Protein AF-A0A9E2I1B4-F1 (afdb_monomer_lite)

Structure (mmCIF, N/CA/C/O backbone):
data_AF-A0A9E2I1B4-F1
#
_entry.id   AF-A0A9E2I1B4-F1
#
loop_
_atom_site.group_PDB
_atom_site.id
_atom_site.type_symbol
_atom_sit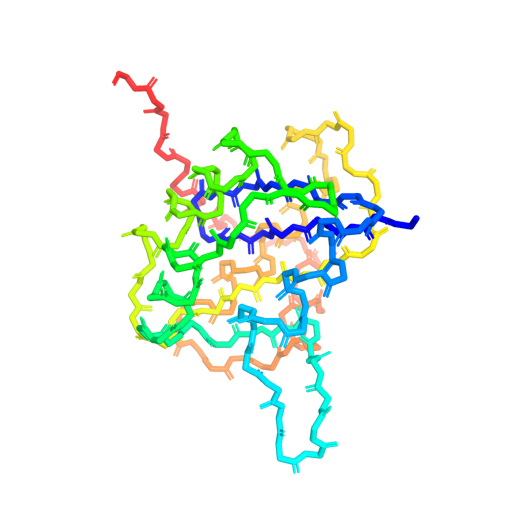e.label_atom_id
_atom_site.label_alt_id
_atom_site.label_comp_id
_atom_site.label_asym_id
_atom_site.label_entity_id
_atom_site.label_seq_id
_atom_site.pdbx_PDB_ins_code
_atom_site.Cartn_x
_atom_site.Cartn_y
_atom_site.Cartn_z
_atom_site.occupancy
_atom_site.B_iso_or_equiv
_atom_site.auth_seq_id
_atom_site.auth_comp_id
_atom_site.auth_asym_id
_atom_site.auth_atom_id
_atom_site.pdbx_PDB_model_num
ATOM 1 N N . MET A 1 1 ? -0.817 18.411 4.534 1.00 74.75 1 MET A N 1
ATOM 2 C CA . MET A 1 1 ? 0.151 17.546 3.813 1.00 74.75 1 MET A CA 1
ATOM 3 C C . MET A 1 1 ? -0.561 16.242 3.469 1.00 74.75 1 MET A C 1
ATOM 5 O O . MET A 1 1 ? -1.329 15.787 4.308 1.00 74.75 1 MET A O 1
ATOM 9 N N . ARG A 1 2 ? -0.370 15.700 2.259 1.00 86.50 2 ARG A N 1
ATOM 10 C CA . ARG A 1 2 ? -1.146 14.570 1.707 1.00 86.50 2 ARG A CA 1
ATOM 11 C C . ARG A 1 2 ? -0.327 13.277 1.665 1.00 86.50 2 ARG A C 1
ATOM 13 O O . ARG A 1 2 ? 0.904 13.340 1.720 1.00 86.50 2 ARG A O 1
ATOM 20 N N . LEU A 1 3 ? -1.010 12.141 1.584 1.00 91.00 3 LEU A N 1
ATOM 21 C CA . LEU A 1 3 ? -0.429 10.816 1.394 1.00 91.00 3 LEU A CA 1
ATOM 22 C C . LEU A 1 3 ? -1.297 10.028 0.413 1.00 91.00 3 LEU A C 1
ATOM 24 O O . LEU A 1 3 ? -2.432 9.700 0.739 1.00 91.00 3 LEU A O 1
ATOM 28 N N . SER A 1 4 ? -0.757 9.723 -0.759 1.00 91.94 4 SER A N 1
ATOM 29 C CA . SER A 1 4 ? -1.409 8.868 -1.748 1.00 91.94 4 SER A CA 1
ATOM 30 C C . SER A 1 4 ? -0.891 7.444 -1.577 1.00 91.94 4 SER A C 1
ATOM 32 O O . SER A 1 4 ? 0.324 7.233 -1.502 1.00 91.94 4 SER A O 1
ATOM 34 N N . VAL A 1 5 ? -1.800 6.478 -1.493 1.00 93.19 5 VAL A N 1
ATOM 35 C CA . VAL A 1 5 ? -1.493 5.066 -1.257 1.00 93.19 5 VAL A CA 1
ATOM 36 C C . VAL A 1 5 ? -1.898 4.258 -2.480 1.00 93.19 5 VAL A C 1
ATOM 38 O O . VAL A 1 5 ? -3.073 4.182 -2.821 1.00 93.19 5 VAL A O 1
ATOM 41 N N . PHE A 1 6 ? -0.910 3.657 -3.130 1.00 94.06 6 PHE A N 1
ATOM 42 C CA . PHE A 1 6 ? -1.054 2.826 -4.314 1.00 94.06 6 PHE A CA 1
ATOM 43 C C . PHE A 1 6 ? -0.919 1.360 -3.925 1.00 94.06 6 PHE A C 1
ATOM 45 O O . PHE A 1 6 ? 0.162 0.914 -3.529 1.00 94.06 6 PHE A O 1
ATOM 52 N N . THR A 1 7 ? -2.001 0.609 -4.078 1.00 92.12 7 THR A N 1
ATOM 53 C CA . THR A 1 7 ? -1.986 -0.850 -4.004 1.00 92.12 7 THR A CA 1
ATOM 54 C C . THR A 1 7 ? -1.981 -1.446 -5.417 1.00 92.12 7 THR A C 1
ATOM 56 O O . THR A 1 7 ? -1.949 -0.714 -6.411 1.00 92.12 7 THR A O 1
ATOM 59 N N . ASN A 1 8 ? -1.991 -2.778 -5.529 1.00 85.25 8 ASN A N 1
ATOM 60 C CA . ASN A 1 8 ? -2.128 -3.451 -6.826 1.00 85.25 8 ASN A CA 1
ATOM 61 C C . ASN A 1 8 ? -3.473 -3.155 -7.512 1.00 85.25 8 ASN A C 1
ATOM 63 O O . ASN A 1 8 ? -3.596 -3.355 -8.718 1.00 85.25 8 ASN A O 1
ATOM 67 N N . THR A 1 9 ? -4.477 -2.714 -6.751 1.00 80.38 9 THR A N 1
ATOM 68 C CA . THR A 1 9 ? -5.874 -2.678 -7.196 1.00 80.38 9 THR A CA 1
ATOM 69 C C . THR A 1 9 ? -6.568 -1.341 -6.952 1.00 80.38 9 THR A C 1
ATOM 71 O O . THR A 1 9 ? -7.451 -0.971 -7.723 1.00 80.38 9 THR A O 1
ATOM 74 N N . LYS A 1 10 ? -6.156 -0.580 -5.930 1.00 88.88 10 LYS A N 1
ATOM 75 C CA . LYS A 1 10 ? -6.772 0.695 -5.547 1.00 88.88 10 LYS A CA 1
ATOM 76 C C . LYS A 1 10 ? -5.742 1.806 -5.350 1.00 88.88 10 LYS A C 1
ATOM 78 O O . LYS A 1 10 ? -4.566 1.573 -5.063 1.00 88.88 10 LYS A O 1
ATOM 83 N N . LEU A 1 11 ? -6.224 3.0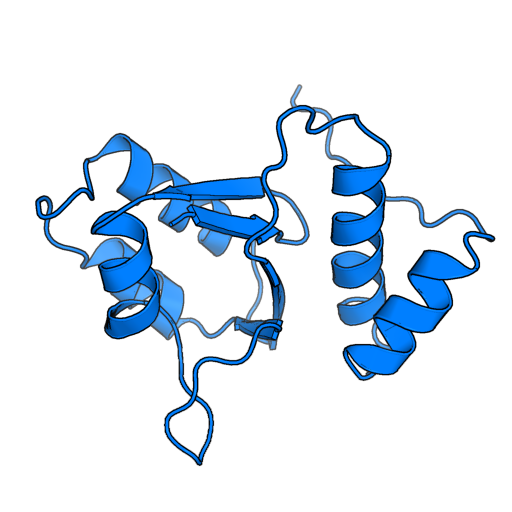36 -5.499 1.00 89.75 11 LEU A N 1
ATOM 84 C CA . LEU A 1 11 ? -5.551 4.259 -5.078 1.00 89.75 11 LEU A CA 1
ATOM 85 C C . LEU A 1 11 ? -6.501 5.023 -4.161 1.00 89.75 11 LEU A C 1
ATOM 87 O O . LEU A 1 11 ? -7.645 5.259 -4.537 1.00 89.75 11 LEU A O 1
ATOM 91 N N . PHE A 1 12 ? -6.006 5.462 -3.010 1.00 90.00 12 PHE A N 1
ATOM 92 C CA . PHE A 1 12 ? -6.708 6.417 -2.156 1.00 90.00 12 PHE A CA 1
ATOM 93 C C . PHE A 1 12 ? -5.743 7.493 -1.662 1.00 90.00 12 PHE A C 1
ATOM 95 O O . PHE A 1 12 ? -4.525 7.291 -1.625 1.00 90.00 12 PHE A O 1
ATOM 102 N N . THR A 1 13 ? -6.281 8.660 -1.310 1.00 90.00 13 THR A N 1
ATOM 103 C CA . THR A 1 13 ? -5.488 9.797 -0.832 1.00 90.00 13 THR A CA 1
ATOM 104 C C . THR A 1 13 ? -5.988 10.238 0.530 1.00 90.00 13 THR A C 1
ATOM 106 O O . THR A 1 13 ? -7.167 10.511 0.711 1.00 90.00 13 THR A O 1
ATOM 109 N N . LEU A 1 14 ? -5.068 10.355 1.481 1.00 91.69 14 LEU A N 1
ATOM 110 C CA . LEU A 1 14 ? -5.339 10.844 2.824 1.00 91.69 14 LEU A CA 1
ATOM 111 C C . LEU A 1 14 ? -4.750 12.237 3.017 1.00 91.69 14 LEU A C 1
ATOM 113 O O . LEU A 1 14 ? -3.635 12.536 2.576 1.00 91.69 14 LEU A O 1
ATOM 117 N N . GLU A 1 15 ? -5.470 13.083 3.746 1.00 90.75 15 GLU A N 1
ATOM 118 C CA . GLU A 1 15 ? -5.034 14.436 4.077 1.00 90.75 15 GLU A CA 1
ATOM 119 C C . GLU A 1 15 ? -5.088 14.700 5.583 1.00 90.75 15 GLU A C 1
ATOM 121 O O . GLU A 1 15 ? -5.834 14.063 6.326 1.00 90.75 15 GLU A O 1
ATOM 126 N N . GLY A 1 16 ? -4.291 15.672 6.036 1.00 89.94 16 GLY A N 1
ATOM 127 C CA . GLY A 1 16 ? -4.367 16.197 7.401 1.00 89.94 16 GLY A CA 1
ATOM 128 C C . GLY A 1 16 ? -4.245 15.107 8.469 1.00 89.94 16 GLY A C 1
ATOM 129 O O . GLY A 1 16 ? -3.346 14.271 8.404 1.00 89.94 16 GLY A O 1
ATOM 130 N N . GLY A 1 17 ? -5.165 15.119 9.435 1.00 91.06 17 GLY A N 1
ATOM 131 C CA . GLY A 1 17 ? -5.167 14.158 10.539 1.00 91.06 17 GLY A CA 1
ATOM 132 C C . GLY A 1 17 ? -5.417 12.708 10.108 1.00 91.06 17 GLY A C 1
ATOM 133 O O . GLY A 1 17 ? -4.859 11.803 10.725 1.00 91.06 17 GLY A O 1
ATOM 134 N N . ALA A 1 18 ? -6.146 12.472 9.008 1.00 91.88 18 ALA A N 1
ATOM 135 C CA . ALA A 1 18 ? -6.407 11.122 8.498 1.00 91.88 18 ALA A CA 1
ATOM 136 C C . ALA A 1 18 ? -5.109 10.423 8.088 1.00 91.88 18 ALA A C 1
ATOM 138 O O . ALA A 1 18 ? -4.867 9.267 8.435 1.00 91.88 18 ALA A O 1
ATOM 139 N N . LYS A 1 19 ? -4.236 11.167 7.399 1.00 92.88 19 LYS A N 1
ATOM 140 C CA . LYS A 1 19 ? -2.893 10.708 7.045 1.00 92.88 19 LYS A CA 1
ATOM 141 C C . LYS A 1 19 ? -2.105 10.325 8.296 1.00 92.88 19 LYS A C 1
ATOM 143 O O . LYS A 1 19 ? -1.471 9.275 8.315 1.00 92.88 19 LYS A O 1
ATOM 148 N N . ASP A 1 20 ? -2.090 11.190 9.306 1.00 91.81 20 ASP A N 1
ATOM 149 C CA . ASP A 1 20 ? -1.257 10.975 10.490 1.00 91.81 20 ASP A CA 1
ATOM 150 C C . ASP A 1 20 ? -1.775 9.791 11.321 1.00 91.81 20 ASP A C 1
ATOM 152 O O . ASP A 1 20 ? -0.982 8.980 11.795 1.00 91.81 20 ASP A O 1
ATOM 156 N N . ILE A 1 21 ? -3.096 9.618 11.412 1.00 92.75 21 ILE A N 1
ATOM 157 C CA . ILE A 1 21 ? -3.713 8.428 12.010 1.00 92.75 21 ILE A CA 1
ATOM 158 C C . ILE A 1 21 ? -3.342 7.167 11.244 1.00 92.75 21 ILE A C 1
ATOM 160 O O . ILE A 1 21 ? -2.911 6.195 11.857 1.00 92.75 21 ILE A O 1
ATOM 164 N N . PHE A 1 22 ? -3.477 7.172 9.920 1.00 93.94 22 PHE A N 1
ATOM 165 C CA . PHE A 1 22 ? -3.142 6.010 9.108 1.00 93.94 22 PHE A CA 1
ATOM 166 C C . PHE A 1 22 ? -1.674 5.613 9.291 1.00 93.94 22 PHE A C 1
ATOM 168 O O . PHE A 1 22 ? -1.375 4.455 9.582 1.00 93.94 22 PHE A O 1
ATOM 175 N N . MET A 1 23 ? -0.759 6.585 9.230 1.00 92.88 23 MET A N 1
ATOM 176 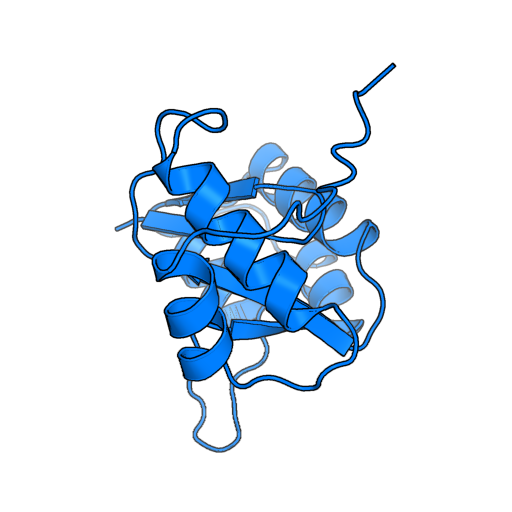C CA . MET A 1 23 ? 0.668 6.325 9.407 1.00 92.88 23 MET A CA 1
ATOM 177 C C . MET A 1 23 ? 1.020 5.779 10.794 1.00 92.88 23 MET A C 1
ATOM 179 O O . MET A 1 23 ? 1.878 4.908 10.891 1.00 92.88 23 MET A O 1
ATOM 183 N N . ASN A 1 24 ? 0.366 6.270 11.848 1.00 91.69 24 ASN A N 1
ATOM 184 C CA . ASN A 1 24 ? 0.720 5.919 13.224 1.00 91.69 24 ASN A CA 1
ATOM 185 C C . ASN A 1 24 ? -0.019 4.687 13.756 1.00 91.69 24 ASN A C 1
ATOM 187 O O . ASN A 1 24 ? 0.503 3.996 14.627 1.00 91.69 24 ASN A O 1
ATOM 191 N N . LEU A 1 25 ? -1.249 4.445 13.296 1.00 93.56 25 LEU A N 1
ATOM 192 C CA . LEU A 1 25 ? -2.144 3.446 13.884 1.00 93.56 25 LEU A CA 1
ATOM 193 C C . LEU A 1 25 ? -2.441 2.272 12.956 1.00 93.56 25 LEU A C 1
ATOM 195 O O . LEU A 1 25 ? -2.875 1.236 13.449 1.00 93.56 25 LEU A O 1
ATOM 199 N N . VAL A 1 26 ? -2.235 2.403 11.643 1.00 95.38 26 VAL A N 1
ATOM 200 C CA . VAL A 1 26 ? -2.561 1.338 10.681 1.00 95.38 26 VAL A CA 1
ATOM 201 C C . VAL A 1 26 ? -1.314 0.642 10.157 1.00 95.38 26 VAL A C 1
ATOM 203 O O . VAL A 1 26 ? -1.292 -0.590 10.093 1.00 95.38 26 VAL A O 1
ATOM 206 N N . LEU A 1 27 ? -0.291 1.410 9.795 1.00 95.12 27 LEU A N 1
ATOM 207 C CA . LEU A 1 27 ? 0.934 0.898 9.187 1.00 95.12 27 LEU A CA 1
ATOM 208 C C . LEU A 1 27 ? 1.845 0.185 10.189 1.00 95.12 27 LEU A C 1
ATOM 210 O O . LEU A 1 27 ? 1.725 0.354 11.402 1.00 95.12 27 LEU A O 1
ATOM 214 N N . THR A 1 28 ? 2.765 -0.620 9.661 1.00 93.88 28 THR A N 1
ATOM 215 C CA . THR A 1 28 ? 3.762 -1.345 10.451 1.00 93.88 28 THR A CA 1
ATOM 216 C C . THR A 1 28 ? 5.116 -0.677 10.222 1.00 93.88 28 THR A C 1
ATOM 218 O O . THR A 1 28 ? 5.625 -0.711 9.098 1.00 93.88 28 THR A O 1
ATOM 221 N N . PRO A 1 29 ? 5.702 -0.034 11.245 1.00 91.00 29 PRO A N 1
ATOM 222 C CA . PRO A 1 29 ? 7.026 0.550 11.112 1.00 91.00 29 PRO A CA 1
ATOM 223 C C . PRO A 1 29 ? 8.097 -0.542 10.982 1.00 91.00 29 PRO A C 1
ATOM 225 O O . PRO A 1 29 ? 7.881 -1.695 11.359 1.00 91.00 29 PRO A O 1
ATOM 228 N N . ASP A 1 30 ? 9.254 -0.166 10.447 1.00 89.38 30 ASP A N 1
ATOM 229 C CA . ASP A 1 30 ? 10.428 -1.033 10.390 1.00 89.38 30 ASP A CA 1
ATOM 230 C C . ASP A 1 30 ? 11.098 -1.199 11.771 1.00 89.38 30 ASP A C 1
ATOM 232 O O . ASP A 1 30 ? 10.645 -0.672 12.790 1.00 89.38 30 ASP A O 1
ATOM 236 N N . GLU A 1 31 ? 12.219 -1.921 11.805 1.00 89.31 31 GLU A N 1
ATOM 237 C CA . GLU A 1 31 ? 13.004 -2.162 13.025 1.00 89.31 31 GLU A CA 1
ATOM 238 C C . GLU A 1 31 ? 13.532 -0.872 13.682 1.00 89.31 31 GLU A C 1
ATOM 240 O O . GLU A 1 31 ? 13.808 -0.855 14.881 1.00 89.31 31 GLU A O 1
ATOM 245 N N . ASN A 1 32 ? 13.626 0.227 12.925 1.00 91.31 32 ASN A N 1
ATOM 246 C CA . ASN A 1 32 ? 14.047 1.543 13.406 1.00 91.31 32 ASN A CA 1
ATOM 247 C C . ASN A 1 32 ? 12.859 2.436 13.795 1.00 91.31 32 ASN A C 1
ATOM 249 O O . ASN A 1 32 ? 13.029 3.643 13.995 1.00 91.31 32 ASN A O 1
ATOM 253 N N . ASN A 1 33 ? 11.659 1.860 13.897 1.00 86.94 33 ASN A N 1
ATOM 254 C CA . ASN A 1 33 ? 10.409 2.560 14.157 1.00 86.94 33 ASN A CA 1
ATOM 255 C C . ASN A 1 33 ? 10.058 3.606 13.074 1.00 86.94 33 ASN A C 1
ATOM 257 O O . ASN A 1 33 ? 9.436 4.632 13.363 1.00 86.94 33 ASN A O 1
ATOM 261 N N . GLN A 1 34 ? 10.472 3.372 11.824 1.00 88.62 34 GLN A N 1
ATOM 262 C CA . GLN A 1 34 ? 10.202 4.248 10.687 1.00 88.62 34 GLN A CA 1
ATOM 263 C C . GLN A 1 34 ? 9.160 3.644 9.749 1.00 88.62 34 GLN A C 1
ATOM 265 O O . GLN A 1 34 ? 9.237 2.490 9.330 1.00 88.62 34 GLN A O 1
ATOM 270 N N . VAL A 1 35 ? 8.182 4.462 9.359 1.00 89.62 35 VAL A N 1
ATOM 271 C CA . VAL A 1 35 ? 7.247 4.110 8.289 1.00 89.62 35 VAL A CA 1
ATOM 272 C C . VAL A 1 35 ? 7.932 4.344 6.948 1.00 89.62 35 VAL A C 1
ATOM 274 O O . VAL A 1 35 ? 8.115 5.484 6.509 1.00 89.62 35 VAL A O 1
ATOM 277 N N . MET A 1 36 ? 8.297 3.249 6.291 1.00 91.25 36 MET A N 1
ATOM 278 C CA . MET A 1 36 ? 8.953 3.279 4.988 1.00 91.25 36 MET A CA 1
ATOM 279 C C . MET A 1 36 ? 7.952 3.567 3.860 1.00 91.25 36 MET A C 1
ATOM 281 O O . MET A 1 36 ? 6.806 3.126 3.942 1.00 91.25 36 MET A O 1
ATOM 285 N N . PRO A 1 37 ? 8.362 4.249 2.769 1.00 91.81 37 PRO A N 1
ATOM 286 C CA . PRO A 1 37 ? 7.474 4.546 1.640 1.00 91.81 37 PRO A CA 1
ATOM 287 C C . PRO A 1 37 ? 6.851 3.306 0.995 1.00 91.81 37 PRO A C 1
ATOM 289 O O . PRO A 1 37 ? 5.736 3.375 0.493 1.00 91.81 37 PRO A O 1
ATOM 292 N N . VAL A 1 38 ? 7.562 2.178 1.002 1.00 94.88 38 VAL A N 1
ATOM 293 C CA . VAL A 1 38 ? 7.019 0.874 0.611 1.00 94.88 38 VAL A CA 1
ATOM 294 C C . VAL A 1 38 ? 6.728 0.083 1.876 1.00 94.88 38 VAL A C 1
ATOM 296 O O . VAL A 1 38 ? 7.569 0.018 2.773 1.00 94.88 38 VAL A O 1
ATOM 299 N N . GLN A 1 39 ? 5.544 -0.509 1.936 1.00 95.00 39 GLN A N 1
ATOM 300 C CA . GLN A 1 39 ? 5.071 -1.316 3.054 1.00 95.00 39 GLN A CA 1
ATOM 301 C C . GLN A 1 39 ? 4.767 -2.729 2.561 1.00 95.00 39 GLN A C 1
ATOM 303 O O . GLN A 1 39 ? 4.324 -2.902 1.425 1.00 95.00 39 GLN A O 1
ATOM 308 N N . HIS A 1 40 ? 5.000 -3.721 3.417 1.00 94.44 40 HIS A N 1
ATOM 309 C CA . HIS A 1 40 ? 4.495 -5.076 3.212 1.00 94.44 40 HIS A CA 1
ATOM 310 C C . HIS A 1 40 ? 3.177 -5.184 3.956 1.00 94.44 40 HIS A C 1
ATOM 312 O O . HIS A 1 40 ? 3.116 -4.864 5.142 1.00 94.44 40 HIS A O 1
ATOM 318 N N . PHE A 1 41 ? 2.133 -5.603 3.259 1.00 95.50 41 PHE A N 1
ATOM 319 C CA . PHE A 1 41 ? 0.843 -5.824 3.867 1.00 95.50 41 PHE A CA 1
ATOM 320 C C . PHE A 1 41 ? 0.924 -6.999 4.841 1.00 95.50 41 PHE A C 1
ATOM 322 O O . PHE A 1 41 ? 1.373 -8.092 4.490 1.00 95.50 41 PHE A O 1
ATOM 329 N N . ASP A 1 42 ? 0.458 -6.761 6.062 1.00 94.19 42 ASP A N 1
ATOM 330 C CA . ASP A 1 42 ? 0.226 -7.793 7.061 1.00 94.19 42 ASP A CA 1
ATOM 331 C C . ASP A 1 42 ? -1.249 -7.777 7.476 1.00 94.19 42 ASP A C 1
ATOM 333 O O . ASP A 1 42 ? -1.908 -6.733 7.478 1.00 94.19 42 ASP A O 1
ATOM 337 N N . ALA A 1 43 ? -1.785 -8.933 7.869 1.00 93.56 43 ALA A N 1
ATOM 338 C CA . ALA A 1 43 ? -3.200 -9.045 8.219 1.00 93.56 43 ALA A CA 1
ATOM 339 C C . ALA A 1 43 ? -3.604 -8.167 9.424 1.00 93.56 43 ALA A C 1
ATOM 341 O O . ALA A 1 43 ? -4.784 -7.833 9.584 1.00 93.56 43 ALA A O 1
ATOM 342 N N . LYS A 1 44 ? -2.652 -7.755 10.277 1.00 95.38 44 LYS A N 1
ATOM 343 C CA . LYS A 1 44 ? -2.930 -6.847 11.399 1.00 95.38 44 LYS A CA 1
ATOM 344 C C . LYS A 1 44 ? -3.185 -5.426 10.906 1.00 95.38 44 LYS A C 1
ATOM 346 O O . LYS A 1 44 ? -3.964 -4.735 11.555 1.00 95.38 44 LYS A O 1
ATOM 351 N N . MET A 1 45 ? -2.628 -4.998 9.769 1.00 96.44 45 MET A N 1
ATOM 352 C CA . MET A 1 45 ? -2.964 -3.709 9.147 1.00 96.4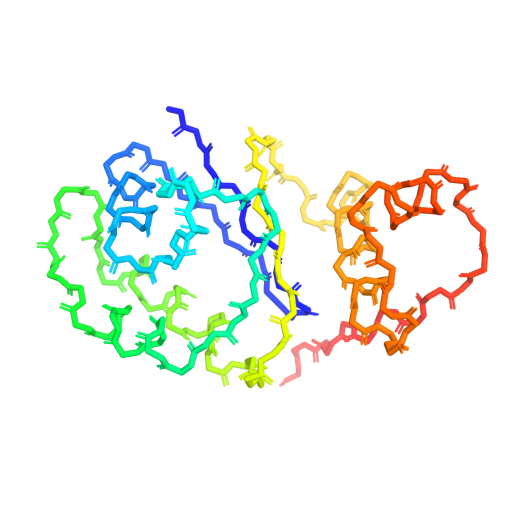4 45 MET A CA 1
ATOM 353 C C . MET A 1 45 ? -4.465 -3.599 8.870 1.00 96.44 45 MET A C 1
ATOM 355 O O . MET A 1 45 ? -5.082 -2.603 9.245 1.00 96.44 45 MET A O 1
ATOM 359 N N . LEU A 1 46 ? -5.078 -4.643 8.302 1.00 96.25 46 LEU A N 1
ATOM 360 C CA . LEU A 1 46 ? -6.521 -4.670 8.053 1.00 96.25 46 LEU A CA 1
ATOM 361 C C . LEU A 1 46 ? -7.330 -4.634 9.355 1.00 96.25 46 LEU A C 1
ATOM 363 O O . LEU A 1 46 ? -8.307 -3.896 9.458 1.00 96.25 46 LEU A O 1
ATOM 367 N N . GLN A 1 47 ? -6.911 -5.386 10.376 1.00 96.38 47 GLN A N 1
ATOM 368 C CA . GLN A 1 47 ? -7.570 -5.344 11.686 1.00 96.38 47 GLN A CA 1
ATOM 369 C C . GLN A 1 47 ? -7.469 -3.955 12.330 1.00 96.38 47 GLN A C 1
ATOM 371 O O . GLN A 1 47 ? -8.446 -3.451 12.880 1.00 96.38 47 GLN A O 1
ATOM 376 N N . ARG A 1 48 ? -6.309 -3.297 12.221 1.00 96.69 48 ARG A N 1
ATOM 377 C CA . ARG A 1 48 ? -6.114 -1.923 12.701 1.00 96.69 48 ARG A CA 1
ATOM 378 C C . ARG A 1 48 ? -6.991 -0.933 11.937 1.00 96.69 48 ARG A C 1
ATOM 380 O O . ARG A 1 48 ? -7.642 -0.118 12.581 1.00 96.69 48 ARG A O 1
ATOM 387 N N . ALA A 1 49 ? -7.099 -1.059 10.613 1.00 95.56 49 ALA A N 1
ATOM 388 C CA . ALA A 1 49 ? -8.008 -0.251 9.797 1.00 95.56 49 ALA A CA 1
ATOM 389 C C . ALA A 1 49 ? -9.480 -0.425 10.221 1.00 95.56 49 ALA A C 1
ATOM 391 O O . ALA A 1 49 ? -10.185 0.560 10.444 1.00 95.56 49 ALA A O 1
ATOM 392 N N . LYS A 1 50 ? -9.933 -1.670 10.434 1.00 95.56 50 LYS A N 1
ATOM 393 C CA . LYS A 1 50 ? -11.293 -1.980 10.921 1.00 95.56 50 LYS A CA 1
ATOM 394 C C . LYS A 1 50 ? -11.572 -1.395 12.308 1.00 95.56 50 LYS A C 1
ATOM 396 O O . LYS A 1 50 ? -12.682 -0.922 12.563 1.00 95.56 50 LYS A O 1
ATOM 401 N N . ASN A 1 51 ? -10.558 -1.341 13.167 1.00 95.50 51 ASN A N 1
ATOM 402 C CA . ASN A 1 51 ? -10.655 -0.810 14.527 1.00 95.50 51 ASN A CA 1
ATOM 403 C C . ASN A 1 51 ? -10.406 0.703 14.641 1.00 95.50 51 ASN A C 1
ATOM 405 O O . ASN A 1 51 ? -10.473 1.232 15.751 1.00 95.50 51 ASN A O 1
ATOM 409 N N . LEU A 1 52 ? -10.150 1.416 13.536 1.00 93.88 52 LEU A N 1
ATOM 410 C CA . LEU A 1 52 ? -10.001 2.871 13.571 1.00 93.88 52 LEU A CA 1
ATOM 411 C C . LEU A 1 52 ? -11.257 3.535 14.144 1.00 93.88 52 LEU A C 1
ATOM 413 O O . LEU A 1 52 ? -12.378 3.278 13.691 1.00 93.88 52 LEU A O 1
ATOM 417 N N . THR A 1 53 ? -11.065 4.412 15.123 1.00 90.56 53 THR A N 1
ATOM 418 C CA . THR A 1 53 ? -12.120 5.292 15.617 1.00 90.56 53 THR A CA 1
ATOM 419 C C . THR A 1 53 ? -12.340 6.435 14.634 1.00 90.56 53 THR A C 1
ATOM 421 O O . THR A 1 53 ? -11.395 6.951 14.037 1.00 90.56 53 THR A O 1
ATOM 424 N N . LEU A 1 54 ? -13.600 6.831 14.464 1.00 92.56 54 LEU A N 1
ATOM 425 C CA . LEU A 1 54 ? -13.943 8.002 13.664 1.00 92.56 54 LEU A CA 1
ATOM 426 C C . LEU A 1 54 ? -13.518 9.276 14.405 1.00 92.56 54 LEU A C 1
ATOM 428 O O . LEU A 1 54 ? -13.587 9.346 15.635 1.00 92.56 54 LEU A O 1
ATOM 432 N N . GLY A 1 55 ? -13.098 10.287 13.654 1.00 90.50 55 GLY A N 1
ATOM 433 C CA . GLY A 1 55 ? -12.584 11.550 14.177 1.00 90.50 55 GLY A CA 1
ATOM 434 C C . GLY A 1 55 ? -11.179 11.867 13.672 1.00 90.50 55 GLY A C 1
ATOM 435 O O . GLY A 1 55 ? -10.553 11.075 12.971 1.00 90.50 55 GLY A O 1
ATOM 436 N N . ASN A 1 56 ? -10.680 13.064 14.003 1.00 86.75 56 ASN A N 1
ATOM 437 C CA . ASN A 1 56 ? -9.348 13.538 13.593 1.00 86.75 56 ASN A CA 1
ATOM 438 C C . ASN A 1 56 ? -9.090 13.414 12.074 1.00 86.75 56 ASN A C 1
ATOM 440 O O . ASN A 1 56 ? -7.983 13.111 11.637 1.00 86.75 56 ASN A O 1
ATOM 444 N N . GLY A 1 57 ? -10.123 13.658 11.265 1.00 86.12 57 GLY A N 1
ATOM 445 C CA . GLY A 1 57 ? -10.057 13.581 9.805 1.00 86.12 57 GLY A CA 1
ATOM 446 C C . GLY A 1 57 ? -10.375 12.208 9.213 1.00 86.12 57 GLY A C 1
ATOM 447 O O . GLY A 1 57 ? -10.486 12.126 7.999 1.00 86.12 57 GLY A O 1
ATOM 448 N N . VAL A 1 58 ? -10.558 11.157 10.020 1.00 91.75 58 VAL A N 1
ATOM 449 C CA . VAL A 1 58 ? -11.079 9.863 9.550 1.00 91.75 58 VAL A CA 1
ATOM 450 C C . VAL A 1 58 ? -12.596 9.847 9.723 1.00 91.75 58 VAL A C 1
ATOM 452 O O . VAL A 1 58 ? -13.096 9.784 10.847 1.00 91.75 58 VAL A O 1
ATOM 455 N N . ASP A 1 59 ? -13.328 9.915 8.617 1.00 94.19 59 ASP A N 1
ATOM 456 C CA . ASP A 1 59 ? -14.765 9.647 8.572 1.00 94.19 59 ASP A CA 1
ATOM 457 C C . ASP A 1 59 ? -15.043 8.210 8.090 1.00 94.19 59 ASP A C 1
ATOM 459 O O . ASP A 1 59 ? -14.123 7.423 7.849 1.00 94.19 59 ASP A O 1
ATOM 463 N N . GLU A 1 60 ? -16.322 7.839 8.001 1.00 95.00 60 GLU A N 1
ATOM 464 C CA . GLU A 1 60 ? -16.723 6.499 7.556 1.00 95.00 60 GLU A CA 1
ATOM 465 C C . GLU A 1 60 ? -16.284 6.206 6.121 1.00 95.00 60 GLU A C 1
ATOM 467 O O . GLU A 1 60 ? -15.886 5.082 5.828 1.00 95.00 60 GLU A O 1
ATOM 472 N N . MET A 1 61 ? -16.306 7.210 5.243 1.00 94.25 61 MET A N 1
ATOM 473 C CA . MET A 1 61 ? -15.917 7.056 3.845 1.00 94.25 61 MET A CA 1
ATOM 474 C C . MET A 1 61 ? -14.428 6.722 3.737 1.00 94.25 61 MET A C 1
ATOM 476 O O . MET A 1 61 ? -14.075 5.694 3.168 1.00 94.25 61 MET A O 1
ATOM 480 N N . ILE A 1 62 ? -13.564 7.519 4.370 1.00 93.81 62 ILE A N 1
ATOM 481 C CA . ILE A 1 62 ? -12.112 7.293 4.399 1.00 93.81 62 ILE A CA 1
ATOM 482 C C . ILE A 1 62 ? -11.786 5.944 5.040 1.00 93.81 62 ILE A C 1
ATOM 484 O O . ILE A 1 62 ? -10.933 5.201 4.552 1.00 93.81 62 ILE A O 1
ATOM 488 N N . LYS A 1 63 ? -12.461 5.610 6.145 1.00 95.19 63 LYS A N 1
ATOM 489 C CA . LYS A 1 63 ? -12.260 4.325 6.815 1.00 95.19 63 LYS A CA 1
ATOM 490 C C . LYS A 1 63 ? -12.610 3.157 5.889 1.00 95.19 63 LYS A C 1
ATOM 492 O O . LYS A 1 63 ? -11.834 2.204 5.814 1.00 95.19 63 LYS A O 1
ATOM 497 N N . ASN A 1 64 ? -13.736 3.235 5.185 1.00 95.62 64 ASN A N 1
ATOM 498 C CA . ASN A 1 64 ? -14.164 2.197 4.253 1.00 95.62 64 ASN A CA 1
ATOM 499 C C . ASN A 1 64 ? -13.214 2.088 3.055 1.00 95.62 64 ASN A C 1
ATOM 501 O O . ASN A 1 64 ? -12.831 0.976 2.7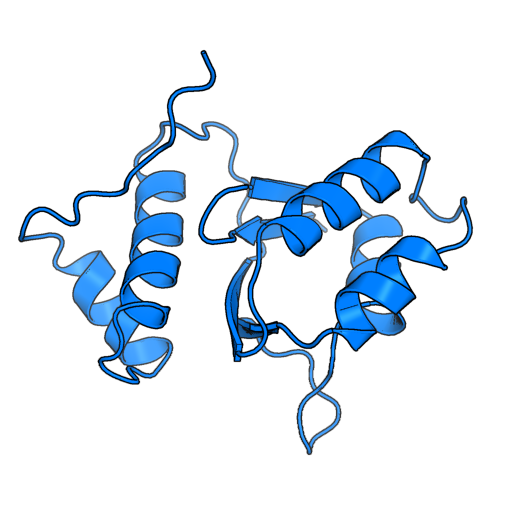13 1.00 95.62 64 ASN A O 1
ATOM 505 N N . GLU A 1 65 ? -12.739 3.204 2.493 1.00 93.56 65 GLU A N 1
ATOM 506 C CA . GLU A 1 65 ? -11.747 3.188 1.407 1.00 93.56 65 GLU A CA 1
ATOM 507 C C . GLU A 1 65 ? -10.456 2.458 1.805 1.00 93.56 65 GLU A C 1
ATOM 509 O O . GLU A 1 65 ? -9.952 1.632 1.042 1.00 93.56 65 GLU A O 1
ATOM 514 N N . ILE A 1 66 ? -9.936 2.718 3.012 1.00 94.31 66 ILE A N 1
ATOM 515 C CA . ILE A 1 66 ? -8.746 2.025 3.529 1.00 94.31 66 ILE A CA 1
ATOM 516 C C . ILE A 1 66 ? -9.020 0.522 3.668 1.00 94.31 66 ILE A C 1
ATOM 518 O O . ILE A 1 66 ? -8.183 -0.294 3.279 1.00 94.31 66 ILE A O 1
ATOM 522 N N . ILE A 1 67 ? -10.172 0.153 4.239 1.00 95.62 67 ILE A N 1
ATOM 523 C CA . ILE A 1 67 ? -10.551 -1.250 4.445 1.00 95.62 67 ILE A CA 1
ATOM 524 C C . ILE A 1 67 ? -10.663 -1.963 3.100 1.00 95.62 67 ILE A C 1
ATOM 526 O O . ILE A 1 67 ? -10.007 -2.982 2.915 1.00 95.62 67 ILE A O 1
ATOM 530 N N . GLU A 1 68 ? -11.416 -1.413 2.151 1.00 94.50 68 GLU A N 1
ATOM 531 C CA . GLU A 1 68 ? -11.587 -2.002 0.823 1.00 94.50 68 GLU A CA 1
ATOM 532 C C . GLU A 1 68 ? -10.253 -2.161 0.086 1.00 94.50 68 GLU A C 1
ATOM 534 O O . GLU A 1 68 ? -10.007 -3.191 -0.536 1.00 94.50 68 GLU A O 1
ATOM 539 N N . ALA A 1 69 ? -9.363 -1.165 0.170 1.00 93.25 69 ALA A N 1
ATOM 540 C CA . ALA A 1 69 ? -8.045 -1.243 -0.454 1.00 93.25 69 ALA A CA 1
ATOM 541 C C . ALA A 1 69 ? -7.168 -2.351 0.148 1.00 93.25 69 ALA A C 1
ATOM 543 O O . ALA A 1 69 ? -6.316 -2.897 -0.550 1.00 93.25 69 ALA A O 1
ATOM 544 N N . PHE A 1 70 ? -7.354 -2.669 1.431 1.00 95.00 70 PHE A N 1
ATOM 545 C CA . PHE A 1 70 ? -6.607 -3.708 2.139 1.00 95.00 70 PHE A CA 1
ATOM 546 C C . PHE A 1 70 ? -7.252 -5.094 2.050 1.00 95.00 70 PHE A C 1
ATOM 548 O O . PHE A 1 70 ? -6.536 -6.087 2.116 1.00 95.00 70 PHE A O 1
ATOM 555 N N . GLU A 1 71 ? -8.571 -5.195 1.886 1.00 94.62 71 GLU A N 1
ATOM 556 C CA . GLU A 1 71 ? -9.268 -6.479 1.716 1.00 94.62 71 GLU A CA 1
ATOM 557 C C . GLU A 1 71 ? -8.909 -7.189 0.406 1.00 94.62 71 GLU A C 1
ATOM 559 O O . GLU A 1 71 ? -9.016 -8.409 0.315 1.00 94.62 71 GLU A O 1
ATOM 564 N N . GLU A 1 72 ? -8.440 -6.440 -0.589 1.00 90.56 72 GLU A N 1
ATOM 565 C CA . GLU A 1 72 ? -7.989 -6.979 -1.873 1.00 90.56 72 GLU A CA 1
ATOM 566 C C . GLU A 1 72 ? -6.516 -7.436 -1.866 1.00 90.56 72 GLU A C 1
ATOM 568 O O . GLU A 1 72 ? -6.035 -7.942 -2.882 1.00 90.56 72 GLU A O 1
ATOM 573 N N . LEU A 1 73 ? -5.799 -7.270 -0.746 1.00 92.50 73 LEU A N 1
ATOM 574 C CA . LEU A 1 73 ? -4.385 -7.630 -0.610 1.00 92.50 73 LEU A CA 1
ATOM 575 C C . LEU A 1 73 ? -4.186 -8.967 0.097 1.00 92.50 73 LEU A C 1
ATOM 577 O O . LEU A 1 73 ? -4.860 -9.297 1.074 1.00 92.50 73 LEU A O 1
ATOM 581 N N . ASN A 1 74 ? -3.189 -9.712 -0.371 1.00 92.94 74 ASN A N 1
ATOM 582 C CA . ASN A 1 74 ? -2.692 -10.905 0.300 1.00 92.94 74 ASN A CA 1
ATOM 583 C C . ASN A 1 74 ? -1.531 -10.549 1.229 1.00 92.94 74 ASN A C 1
ATOM 585 O O . ASN A 1 74 ? -0.784 -9.602 0.987 1.00 92.94 74 ASN A O 1
ATOM 589 N N . GLU A 1 75 ? -1.350 -11.328 2.296 1.00 92.81 75 GLU A N 1
ATOM 590 C CA . GLU A 1 75 ? -0.214 -11.152 3.202 1.00 92.81 75 GLU A CA 1
ATOM 591 C C . GLU A 1 75 ? 1.116 -11.238 2.434 1.00 92.81 75 GLU A C 1
ATOM 593 O O . GLU A 1 75 ? 1.345 -12.169 1.662 1.00 92.81 75 GLU A O 1
ATOM 598 N N . GLY A 1 76 ? 1.979 -10.240 2.634 1.00 91.88 76 GLY A N 1
ATOM 599 C CA . GLY A 1 76 ? 3.231 -10.074 1.896 1.00 91.88 76 GLY A CA 1
ATOM 600 C C . GLY A 1 76 ? 3.139 -9.181 0.653 1.00 91.88 76 GLY A C 1
ATOM 601 O O . GLY A 1 76 ? 4.189 -8.729 0.186 1.00 91.88 76 GLY A O 1
ATOM 602 N N . ASP A 1 77 ? 1.936 -8.856 0.158 1.00 94.44 77 ASP A N 1
ATOM 603 C CA . ASP A 1 77 ? 1.771 -7.906 -0.948 1.00 94.44 77 ASP A CA 1
ATOM 604 C C . ASP A 1 77 ? 2.366 -6.547 -0.577 1.00 94.44 77 ASP A C 1
ATOM 606 O O . ASP A 1 77 ? 2.206 -6.035 0.532 1.00 94.44 77 ASP A O 1
ATOM 610 N N . ARG A 1 78 ? 3.061 -5.928 -1.525 1.00 95.31 78 ARG A N 1
ATOM 611 C CA . ARG A 1 78 ? 3.726 -4.643 -1.329 1.00 95.31 78 ARG A CA 1
ATOM 612 C C . ARG A 1 78 ? 2.859 -3.514 -1.856 1.00 95.31 78 ARG A C 1
ATOM 614 O O . ARG A 1 78 ? 2.353 -3.593 -2.971 1.00 95.31 78 ARG A O 1
ATOM 621 N N . PHE A 1 79 ? 2.737 -2.433 -1.099 1.00 95.62 79 PHE A N 1
ATOM 622 C CA . PHE A 1 79 ? 2.071 -1.211 -1.551 1.00 95.62 79 PHE A CA 1
ATOM 623 C C . PHE A 1 79 ? 2.981 0.003 -1.366 1.00 95.62 79 PHE A C 1
ATOM 625 O O . PHE A 1 79 ? 3.906 -0.000 -0.547 1.00 95.62 79 PHE A O 1
ATOM 632 N N . LEU A 1 80 ? 2.744 1.035 -2.173 1.00 95.31 80 LEU A N 1
ATOM 633 C CA . LEU A 1 80 ? 3.555 2.246 -2.207 1.00 95.31 80 LEU A CA 1
ATOM 634 C C . LEU A 1 80 ? 2.771 3.418 -1.634 1.00 95.31 80 LEU A C 1
ATOM 636 O O . LEU A 1 80 ? 1.628 3.662 -2.002 1.00 95.31 80 LEU A O 1
ATOM 640 N N . MET A 1 81 ? 3.432 4.208 -0.805 1.00 93.38 81 MET A N 1
ATOM 641 C CA . MET A 1 81 ? 2.921 5.470 -0.308 1.00 93.38 81 MET A CA 1
ATOM 642 C C . MET A 1 81 ? 3.810 6.604 -0.792 1.00 93.38 81 MET A C 1
ATOM 644 O O . MET A 1 81 ? 5.037 6.559 -0.665 1.00 93.38 81 MET A O 1
ATOM 648 N N . ASN A 1 82 ? 3.195 7.652 -1.325 1.00 88.56 82 ASN A N 1
ATOM 649 C CA . ASN A 1 82 ? 3.911 8.837 -1.764 1.00 88.56 82 ASN A CA 1
ATOM 650 C C . ASN A 1 82 ? 3.216 10.114 -1.276 1.00 88.56 82 ASN A C 1
ATOM 652 O O . ASN A 1 82 ? 2.058 10.115 -0.868 1.00 88.56 82 ASN A O 1
ATOM 656 N N . LYS A 1 83 ? 3.950 11.227 -1.303 1.00 85.62 83 LYS A N 1
ATOM 657 C CA . LYS A 1 83 ? 3.412 12.557 -0.973 1.00 85.62 83 LYS A CA 1
ATOM 658 C C . LYS A 1 83 ? 2.949 13.323 -2.222 1.00 85.62 83 LYS A C 1
ATOM 660 O O . LYS A 1 83 ? 2.715 14.526 -2.131 1.00 85.62 83 LYS A O 1
ATOM 665 N N . ALA A 1 84 ? 2.900 12.661 -3.379 1.00 77.56 84 ALA A N 1
ATOM 666 C CA . ALA A 1 84 ? 2.563 13.288 -4.649 1.00 77.56 84 ALA A CA 1
ATOM 667 C C . ALA A 1 84 ? 1.063 13.589 -4.712 1.00 77.56 84 ALA A C 1
ATOM 669 O O . ALA A 1 84 ? 0.247 12.866 -4.135 1.00 77.56 84 ALA A O 1
ATOM 670 N N . PHE A 1 85 ? 0.711 14.673 -5.403 1.00 73.38 85 PHE A N 1
ATOM 671 C CA . PHE A 1 85 ? -0.678 15.061 -5.602 1.00 73.38 85 PHE A CA 1
ATOM 672 C C . PHE A 1 85 ? -1.172 14.517 -6.937 1.00 73.38 85 PHE A C 1
ATOM 674 O O . PHE A 1 85 ? -0.922 15.099 -7.987 1.00 73.38 85 PHE A O 1
ATOM 681 N N . ILE A 1 86 ? -1.864 13.387 -6.869 1.00 76.81 86 ILE A N 1
ATOM 682 C CA . ILE A 1 86 ? -2.333 12.660 -8.041 1.00 76.81 86 ILE A CA 1
ATOM 683 C C . ILE A 1 86 ? -3.755 13.119 -8.332 1.00 76.81 86 ILE A C 1
ATOM 685 O O . ILE A 1 86 ? -4.699 12.702 -7.668 1.00 76.81 86 ILE A O 1
ATOM 689 N N . THR A 1 87 ? -3.899 14.033 -9.287 1.00 71.56 87 THR A N 1
ATOM 690 C CA . THR A 1 87 ? -5.204 14.583 -9.690 1.00 71.56 87 THR A CA 1
ATOM 691 C C . THR A 1 87 ? -5.875 13.775 -10.788 1.00 71.56 87 THR A C 1
ATOM 693 O O . THR A 1 87 ? -7.099 13.762 -10.872 1.00 71.56 87 THR A O 1
ATOM 696 N N . ASP A 1 88 ? -5.080 13.104 -11.621 1.00 80.38 88 ASP A N 1
ATOM 697 C CA . ASP A 1 88 ? -5.556 12.248 -12.698 1.00 80.38 88 ASP A CA 1
ATOM 698 C C . ASP A 1 88 ? -5.048 10.821 -12.494 1.00 80.38 88 ASP A C 1
ATOM 700 O O . ASP A 1 88 ? -3.893 10.492 -12.773 1.00 80.38 88 ASP A O 1
ATOM 704 N N . ILE A 1 89 ? -5.951 9.966 -12.024 1.00 78.06 89 ILE A N 1
ATOM 705 C CA . ILE A 1 89 ? -5.734 8.526 -11.869 1.00 78.06 89 ILE A CA 1
ATOM 706 C C . ILE A 1 89 ? -5.400 7.831 -13.189 1.00 78.06 89 ILE A C 1
ATOM 708 O O . ILE A 1 89 ? -4.744 6.801 -13.168 1.00 78.06 89 ILE A O 1
ATOM 712 N N . LYS A 1 90 ? -5.812 8.369 -14.340 1.00 81.62 90 LYS A N 1
ATOM 713 C CA . LYS A 1 90 ? -5.464 7.817 -15.659 1.00 81.62 90 LYS A CA 1
ATOM 714 C C . LYS A 1 90 ? -4.218 8.476 -16.255 1.00 81.62 90 LYS A C 1
ATOM 716 O O . LYS A 1 90 ? -3.767 8.080 -17.330 1.00 81.62 90 LYS A O 1
ATOM 721 N N . GLY A 1 91 ? -3.653 9.457 -15.557 1.00 82.88 91 GLY A N 1
ATOM 722 C CA . GLY A 1 91 ? -2.483 10.199 -15.985 1.00 82.88 91 GLY A CA 1
ATOM 723 C C . GLY A 1 91 ? -1.201 9.369 -15.928 1.00 82.88 91 GLY A C 1
ATOM 724 O O . GLY A 1 91 ? -1.085 8.373 -15.208 1.00 82.88 91 GLY A O 1
ATOM 725 N N . ALA A 1 92 ? -0.188 9.829 -16.663 1.00 85.44 92 ALA A N 1
ATOM 726 C CA . ALA A 1 92 ? 1.118 9.173 -16.722 1.00 85.44 92 ALA A CA 1
ATOM 727 C C . ALA A 1 92 ? 1.787 9.041 -15.340 1.00 85.44 92 ALA A C 1
ATOM 729 O O . ALA A 1 92 ? 2.491 8.064 -15.087 1.00 85.44 92 ALA A O 1
ATOM 730 N N . GLU A 1 93 ? 1.545 9.994 -14.435 1.00 86.19 93 GLU A N 1
ATOM 731 C CA . GLU A 1 93 ? 2.094 9.975 -13.078 1.00 86.19 93 GLU A CA 1
ATOM 732 C C . GLU A 1 93 ? 1.498 8.844 -12.224 1.00 86.19 93 GLU A C 1
ATOM 734 O O . GLU A 1 93 ? 2.242 8.073 -11.617 1.00 86.19 93 GLU A O 1
ATOM 739 N N . ALA A 1 94 ? 0.172 8.676 -12.228 1.00 86.38 94 ALA A N 1
ATOM 740 C CA . ALA A 1 94 ? -0.479 7.564 -11.538 1.00 86.38 94 ALA A CA 1
ATOM 741 C C . ALA A 1 94 ? -0.039 6.210 -12.123 1.00 86.38 94 ALA A C 1
ATOM 743 O O . ALA A 1 94 ? 0.322 5.295 -11.380 1.00 86.38 94 ALA A O 1
ATOM 744 N N . GLY A 1 95 ? 0.035 6.115 -13.457 1.00 88.94 95 GLY A N 1
ATOM 745 C CA . GLY A 1 95 ? 0.526 4.926 -14.156 1.00 88.94 95 GLY A CA 1
ATOM 746 C C . GLY A 1 95 ? 1.972 4.561 -13.797 1.00 88.94 95 GLY A C 1
ATOM 747 O O . GLY A 1 95 ? 2.295 3.381 -13.654 1.00 88.94 95 GLY A O 1
ATOM 748 N N . TYR A 1 96 ? 2.841 5.554 -13.590 1.00 89.88 96 TYR A N 1
ATOM 749 C CA . TYR A 1 96 ? 4.207 5.334 -13.113 1.00 89.88 96 TYR A CA 1
ATOM 750 C C . TYR A 1 96 ? 4.231 4.700 -11.715 1.00 89.88 96 TYR A C 1
ATOM 752 O O . TYR A 1 96 ? 4.950 3.722 -11.496 1.00 89.88 96 TYR A O 1
ATOM 760 N N . TYR A 1 97 ? 3.424 5.204 -10.779 1.00 91.50 97 TYR A N 1
ATOM 761 C CA . TYR A 1 97 ? 3.374 4.660 -9.422 1.00 91.50 97 TYR A CA 1
ATOM 762 C C . TYR A 1 97 ? 2.763 3.258 -9.365 1.00 91.50 97 TYR A C 1
ATOM 764 O O . TYR A 1 97 ? 3.336 2.385 -8.713 1.00 91.50 97 TYR A O 1
ATOM 772 N N . TRP A 1 98 ? 1.692 2.985 -10.112 1.00 91.44 98 TRP A N 1
ATOM 773 C CA . TRP A 1 98 ? 1.174 1.617 -10.224 1.00 91.44 98 TRP A CA 1
ATOM 774 C C . TRP A 1 98 ? 2.171 0.657 -10.859 1.00 91.44 98 TRP A C 1
ATOM 776 O O . TRP A 1 98 ? 2.274 -0.486 -10.421 1.00 91.44 98 TRP A O 1
ATOM 786 N N . ARG A 1 99 ? 2.965 1.105 -11.838 1.00 91.00 99 ARG A N 1
ATOM 787 C CA . ARG A 1 99 ? 4.032 0.273 -12.406 1.00 91.00 99 ARG A CA 1
ATOM 788 C C . ARG A 1 99 ? 5.072 -0.107 -11.355 1.00 91.00 99 ARG A C 1
ATOM 790 O O . ARG A 1 99 ? 5.518 -1.249 -11.348 1.00 91.00 99 ARG A O 1
ATOM 797 N N . ILE A 1 100 ? 5.436 0.810 -10.457 1.00 93.06 100 ILE A N 1
ATOM 798 C CA . ILE A 1 100 ? 6.327 0.489 -9.332 1.00 93.06 100 ILE A CA 1
ATOM 799 C C . ILE A 1 100 ? 5.701 -0.597 -8.460 1.00 93.06 100 ILE A C 1
ATOM 801 O O . ILE A 1 100 ? 6.371 -1.576 -8.150 1.00 93.06 100 ILE A O 1
ATOM 805 N N . VAL A 1 101 ? 4.428 -0.452 -8.089 1.00 93.81 101 VAL A N 1
ATOM 806 C CA . VAL A 1 101 ? 3.734 -1.436 -7.245 1.00 93.81 101 VAL A CA 1
ATOM 807 C C . VAL A 1 101 ? 3.652 -2.802 -7.938 1.00 93.81 101 VAL A C 1
ATOM 809 O O . VAL A 1 101 ? 3.998 -3.812 -7.334 1.00 93.81 101 VAL A O 1
ATOM 812 N N . ALA A 1 102 ? 3.340 -2.842 -9.235 1.00 92.50 102 ALA A N 1
ATOM 813 C CA . ALA A 1 102 ? 3.353 -4.075 -10.021 1.00 92.50 102 ALA A CA 1
ATOM 814 C C . ALA A 1 102 ? 4.745 -4.734 -10.061 1.00 92.50 102 ALA A C 1
ATOM 816 O O . ALA A 1 102 ? 4.865 -5.937 -9.858 1.00 92.50 102 ALA A O 1
ATOM 817 N N . LEU A 1 103 ? 5.812 -3.950 -10.256 1.00 92.94 103 LEU A N 1
ATOM 818 C CA . LEU A 1 103 ? 7.202 -4.429 -10.235 1.00 92.94 103 LEU A CA 1
ATOM 819 C C . LEU A 1 103 ? 7.650 -4.928 -8.858 1.00 92.94 103 LEU A C 1
ATOM 821 O O . LEU A 1 103 ? 8.547 -5.767 -8.774 1.00 92.94 103 LEU A O 1
ATOM 825 N N . LEU A 1 104 ? 7.063 -4.396 -7.786 1.00 94.12 104 LEU A N 1
ATOM 826 C CA . LEU A 1 104 ? 7.265 -4.895 -6.433 1.00 94.12 104 LEU A CA 1
ATOM 827 C C . LEU A 1 104 ? 6.501 -6.215 -6.216 1.00 94.12 104 LEU A C 1
ATOM 829 O O . LEU A 1 104 ? 6.927 -7.040 -5.422 1.00 94.12 104 LEU A O 1
ATOM 833 N N . ASN A 1 105 ? 5.423 -6.498 -6.934 1.00 93.44 105 ASN A N 1
ATOM 834 C CA . ASN A 1 105 ? 4.634 -7.715 -6.703 1.00 93.44 105 ASN A CA 1
ATOM 835 C C . ASN A 1 105 ? 4.802 -8.798 -7.781 1.00 93.44 105 ASN A C 1
ATOM 837 O O . ASN A 1 105 ? 4.075 -9.784 -7.774 1.00 93.44 105 ASN A O 1
ATOM 841 N N . ASP A 1 106 ? 5.781 -8.678 -8.681 1.00 90.50 106 ASP A N 1
ATOM 842 C CA . ASP A 1 106 ? 5.981 -9.631 -9.787 1.00 90.50 106 ASP A CA 1
ATOM 843 C C . ASP A 1 106 ? 6.798 -10.892 -9.426 1.00 90.50 106 ASP A C 1
ATOM 845 O O . ASP A 1 106 ? 7.164 -11.669 -10.307 1.00 90.50 106 ASP A O 1
ATOM 849 N N . GLY A 1 107 ? 7.127 -11.089 -8.145 1.00 87.81 107 GLY A N 1
ATOM 850 C CA . GLY A 1 107 ? 7.904 -12.237 -7.657 1.00 87.81 107 GLY A CA 1
ATOM 851 C C . GLY A 1 107 ? 9.425 -12.130 -7.837 1.00 87.81 107 GLY A C 1
ATOM 852 O O . GLY A 1 107 ? 10.156 -13.000 -7.371 1.00 87.81 107 GLY A O 1
ATOM 853 N N . SER A 1 108 ? 9.938 -11.058 -8.451 1.00 85.56 108 SER A N 1
ATOM 854 C CA . SER A 1 108 ? 11.385 -10.849 -8.645 1.00 85.56 108 SER A CA 1
ATOM 855 C C . SER A 1 108 ? 12.134 -10.342 -7.402 1.00 85.56 108 SER A C 1
ATOM 857 O O . SER A 1 108 ? 13.347 -10.153 -7.458 1.00 85.56 108 SER A O 1
ATOM 859 N N . ASN A 1 109 ? 11.427 -10.076 -6.295 1.00 85.62 109 ASN A N 1
ATOM 860 C CA . ASN A 1 109 ? 11.972 -9.522 -5.047 1.00 85.62 109 ASN A CA 1
ATOM 861 C C . ASN A 1 109 ? 12.783 -8.222 -5.211 1.00 85.62 109 ASN A C 1
ATOM 863 O O . ASN A 1 109 ? 13.638 -7.915 -4.382 1.00 85.62 109 ASN A O 1
ATOM 867 N N . ARG A 1 110 ? 12.483 -7.410 -6.236 1.00 90.38 110 ARG A N 1
ATOM 868 C CA . ARG A 1 110 ? 13.137 -6.106 -6.437 1.00 90.38 110 ARG A CA 1
ATOM 869 C C . ARG A 1 110 ? 13.029 -5.202 -5.219 1.00 90.38 110 ARG A C 1
ATOM 871 O O . ARG A 1 110 ? 11.986 -5.143 -4.563 1.00 90.38 110 ARG A O 1
ATOM 878 N N . THR A 1 111 ? 14.080 -4.437 -4.974 1.00 91.44 111 THR A N 1
ATOM 879 C CA . THR A 1 111 ? 14.069 -3.310 -4.043 1.00 91.44 111 THR A CA 1
ATOM 880 C C . THR A 1 111 ? 13.241 -2.144 -4.605 1.00 91.44 111 THR A C 1
ATOM 882 O O . THR A 1 111 ? 13.055 -2.036 -5.824 1.00 91.44 111 THR A O 1
ATOM 885 N N . PRO A 1 112 ? 12.778 -1.205 -3.756 1.00 90.00 112 PRO A N 1
ATOM 886 C CA . PRO A 1 112 ? 12.082 -0.004 -4.221 1.00 90.00 112 PRO A CA 1
ATOM 887 C C . PRO A 1 112 ? 12.875 0.812 -5.251 1.00 90.00 112 PRO A C 1
ATOM 889 O O . PRO A 1 112 ? 12.292 1.342 -6.194 1.00 90.00 112 PRO A O 1
ATOM 892 N N . ASN A 1 113 ? 14.202 0.884 -5.108 1.00 90.69 113 ASN A N 1
ATOM 893 C CA . ASN A 1 113 ? 15.063 1.636 -6.022 1.00 90.69 113 ASN A CA 1
ATOM 894 C C . ASN A 1 113 ? 15.155 0.972 -7.400 1.00 90.69 113 ASN A C 1
ATOM 896 O O . ASN A 1 113 ? 15.079 1.660 -8.417 1.00 90.69 113 ASN A O 1
ATOM 900 N N . GLU A 1 114 ? 15.263 -0.356 -7.448 1.00 90.69 114 GLU A N 1
ATOM 901 C CA . GLU A 1 114 ? 15.266 -1.107 -8.708 1.00 90.69 114 GLU A CA 1
ATOM 902 C C . GLU A 1 114 ? 13.914 -1.008 -9.414 1.00 90.69 114 GLU A C 1
ATOM 904 O O . GLU A 1 114 ? 13.865 -0.736 -10.613 1.00 90.69 114 GLU A O 1
ATOM 909 N N . ALA A 1 115 ? 12.810 -1.153 -8.673 1.00 90.75 115 ALA A N 1
ATOM 910 C CA . ALA A 1 115 ? 11.467 -0.995 -9.224 1.00 90.75 115 ALA A CA 1
ATOM 911 C C . ALA A 1 115 ? 11.260 0.414 -9.810 1.00 90.75 115 ALA A C 1
ATOM 913 O O . ALA A 1 115 ? 10.744 0.552 -10.916 1.00 90.75 115 ALA A O 1
ATOM 914 N N . GLN A 1 116 ? 11.727 1.463 -9.124 1.00 89.50 116 GLN A N 1
ATOM 915 C CA . GLN A 1 116 ? 11.694 2.831 -9.650 1.00 89.50 116 GLN A CA 1
ATOM 916 C C . GLN A 1 116 ? 12.559 3.002 -10.902 1.00 89.50 116 GLN A C 1
ATOM 918 O O . GLN A 1 116 ? 12.111 3.620 -11.866 1.00 89.50 116 GLN A O 1
ATOM 923 N N . ALA A 1 117 ? 13.781 2.463 -10.910 1.00 87.75 117 ALA A N 1
ATOM 924 C CA . ALA A 1 117 ? 14.673 2.550 -12.063 1.00 87.75 117 ALA A CA 1
ATOM 925 C C . ALA A 1 117 ? 14.038 1.907 -13.306 1.00 87.75 117 ALA A C 1
ATOM 927 O O . ALA A 1 117 ? 13.990 2.532 -14.364 1.00 87.75 117 ALA A O 1
ATOM 928 N N . VAL A 1 118 ? 13.463 0.711 -13.158 1.00 87.31 118 VAL A N 1
ATOM 929 C CA . VAL A 1 118 ? 12.759 0.015 -14.246 1.00 87.31 118 VAL A CA 1
ATOM 930 C C . VAL A 1 118 ? 11.501 0.778 -14.668 1.00 87.31 118 VAL A C 1
ATOM 932 O O . VAL A 1 118 ? 11.270 0.976 -15.862 1.00 87.31 118 VAL A O 1
ATOM 935 N N . ALA A 1 119 ? 10.711 1.278 -13.713 1.00 87.25 119 ALA A N 1
ATOM 936 C CA . ALA A 1 119 ? 9.498 2.031 -14.018 1.00 87.25 119 ALA A CA 1
ATOM 937 C C . ALA A 1 119 ? 9.773 3.307 -14.837 1.00 87.25 119 ALA A C 1
ATOM 939 O O . ALA A 1 119 ? 8.951 3.649 -15.693 1.00 87.25 119 ALA A O 1
ATOM 940 N N . ARG A 1 120 ? 10.921 3.971 -14.602 1.00 82.81 120 ARG A N 1
ATOM 941 C CA . ARG A 1 120 ? 11.379 5.179 -15.319 1.00 82.81 120 ARG A CA 1
ATOM 942 C C . ARG A 1 120 ? 11.858 4.909 -16.742 1.00 82.81 120 ARG A C 1
ATOM 944 O O . ARG A 1 120 ? 11.661 5.763 -17.596 1.00 82.81 120 ARG A O 1
ATOM 951 N N . ILE A 1 121 ? 12.491 3.759 -16.985 1.00 76.62 121 ILE A N 1
ATOM 952 C CA . ILE A 1 121 ? 12.988 3.381 -18.321 1.00 76.62 121 ILE A CA 1
ATOM 953 C C . ILE A 1 121 ? 11.817 3.104 -19.271 1.00 76.62 121 ILE A C 1
ATOM 955 O O . ILE A 1 121 ? 11.927 3.349 -20.464 1.00 76.62 121 ILE A O 1
ATOM 959 N N . GLY A 1 122 ? 10.674 2.681 -18.724 1.00 63.84 122 GLY A N 1
ATOM 960 C CA . GLY A 1 122 ? 9.402 2.721 -19.429 1.00 63.84 122 GLY A CA 1
ATOM 961 C C . GLY A 1 122 ? 9.363 1.869 -20.690 1.00 63.84 122 GLY A C 1
ATOM 962 O O . GLY A 1 122 ? 8.965 2.382 -21.719 1.00 63.84 122 GLY A O 1
ATOM 963 N N . GLU A 1 123 ? 9.710 0.582 -20.6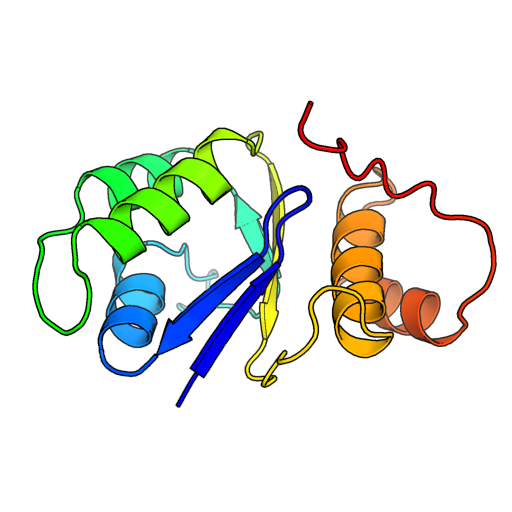23 1.00 50.97 123 GLU A N 1
ATOM 964 C CA . GLU A 1 123 ? 9.495 -0.329 -21.751 1.00 50.97 123 GLU A CA 1
ATOM 965 C C . GLU A 1 123 ? 9.254 -1.781 -21.313 1.00 50.97 123 GLU A C 1
ATOM 967 O O . GLU A 1 123 ? 9.882 -2.283 -20.381 1.00 50.97 123 GLU A O 1
ATOM 972 N N . ARG A 1 124 ? 8.362 -2.430 -22.075 1.00 44.41 124 ARG A N 1
ATOM 973 C CA . ARG A 1 124 ? 7.733 -3.759 -21.944 1.00 44.41 124 ARG A CA 1
ATOM 974 C C . ARG A 1 124 ? 6.459 -3.790 -21.107 1.00 44.41 124 ARG A C 1
ATOM 976 O O . ARG A 1 124 ? 6.484 -3.736 -19.886 1.00 44.41 124 ARG A O 1
ATOM 983 N N . GLU A 1 125 ? 5.357 -3.870 -21.850 1.00 42.75 125 GLU A N 1
ATOM 984 C CA . GLU A 1 125 ? 3.994 -4.274 -21.494 1.00 42.75 125 GLU A CA 1
ATOM 985 C C . GLU A 1 125 ? 3.862 -4.948 -20.117 1.00 42.75 125 GLU A C 1
ATOM 987 O O . GLU A 1 125 ? 3.754 -6.167 -19.996 1.00 42.75 125 GLU A O 1
ATOM 992 N N . PHE A 1 126 ? 3.814 -4.151 -19.049 1.00 43.62 126 PHE A N 1
ATOM 993 C CA . PHE A 1 126 ? 3.192 -4.612 -17.819 1.00 43.62 126 PHE A CA 1
ATOM 994 C C . PHE A 1 126 ? 1.697 -4.573 -18.080 1.00 43.62 126 PHE A C 1
ATOM 996 O O . PHE A 1 126 ? 1.094 -3.504 -18.165 1.00 43.62 126 PHE A O 1
ATOM 1003 N N . ASN A 1 127 ? 1.126 -5.757 -18.270 1.00 39.81 127 ASN A N 1
ATOM 1004 C CA . ASN A 1 127 ? -0.307 -5.970 -18.340 1.00 39.81 127 ASN A CA 1
ATOM 1005 C C . ASN A 1 127 ? -0.865 -5.692 -16.935 1.00 39.81 127 ASN A C 1
ATOM 1007 O O . ASN A 1 127 ? -1.070 -6.606 -16.136 1.00 39.81 127 ASN A O 1
ATOM 1011 N N . ILE A 1 128 ? -0.998 -4.408 -16.584 1.00 45.94 128 ILE A N 1
ATOM 1012 C CA . ILE A 1 128 ? -1.725 -3.985 -15.393 1.00 45.94 128 ILE A CA 1
ATOM 1013 C C . ILE A 1 128 ? -3.150 -4.449 -15.661 1.00 45.94 128 ILE A C 1
ATOM 1015 O O . ILE A 1 128 ? -3.873 -3.824 -16.434 1.00 45.94 128 ILE A O 1
ATOM 1019 N N . LYS A 1 129 ? -3.537 -5.586 -15.076 1.00 43.34 129 LYS A N 1
ATOM 1020 C CA . LYS A 1 129 ? -4.936 -5.999 -15.013 1.00 43.34 129 LYS A CA 1
ATOM 1021 C C . LYS A 1 129 ? -5.651 -5.009 -14.099 1.00 43.34 129 LYS A C 1
ATOM 1023 O O . LYS A 1 129 ? -5.934 -5.315 -12.947 1.00 43.34 129 LYS A O 1
ATOM 1028 N N . LEU A 1 130 ? -5.926 -3.814 -14.615 1.00 42.00 130 LEU A N 1
ATOM 1029 C CA . LEU A 1 130 ? -7.056 -3.030 -14.159 1.00 42.00 130 LEU A CA 1
ATOM 1030 C C . LEU A 1 130 ? -8.254 -3.950 -14.385 1.00 42.00 130 LEU A C 1
ATOM 1032 O O . LEU A 1 130 ? -8.614 -4.246 -15.523 1.00 42.00 130 LEU A O 1
ATOM 1036 N N . ARG A 1 131 ? -8.794 -4.523 -13.308 1.00 36.84 131 ARG A N 1
ATOM 1037 C CA . ARG A 1 131 ? -10.137 -5.087 -13.374 1.00 36.84 131 ARG A CA 1
ATOM 1038 C C . ARG A 1 131 ? -11.029 -3.890 -13.658 1.00 36.84 131 ARG A C 1
ATOM 1040 O O . ARG A 1 131 ? -11.299 -3.103 -12.756 1.00 36.84 131 ARG A O 1
ATOM 1047 N N . ASP A 1 132 ? -11.406 -3.728 -14.920 1.00 34.94 132 ASP A N 1
ATOM 1048 C CA . ASP A 1 132 ? -12.516 -2.865 -15.277 1.00 34.94 132 ASP A CA 1
ATOM 1049 C C . ASP A 1 132 ? -13.693 -3.306 -14.408 1.00 34.94 132 ASP A C 1
ATOM 1051 O O . ASP A 1 132 ? -14.109 -4.468 -14.448 1.00 34.94 132 ASP A O 1
ATOM 1055 N N . ALA A 1 133 ? -14.148 -2.401 -13.545 1.00 37.69 133 ALA A N 1
ATOM 1056 C CA . ALA A 1 133 ? -15.367 -2.588 -12.787 1.00 37.69 133 ALA A CA 1
ATOM 1057 C C . ALA A 1 133 ? -16.509 -2.758 -13.801 1.00 37.69 133 ALA A C 1
ATOM 1059 O O . ALA A 1 133 ? -16.880 -1.801 -14.485 1.00 37.69 133 ALA A O 1
ATOM 1060 N N . GLN A 1 134 ? -16.993 -3.993 -13.936 1.00 34.06 134 GLN A N 1
ATOM 1061 C CA . GLN A 1 134 ? -18.272 -4.327 -14.556 1.00 34.06 134 GLN A CA 1
ATOM 1062 C C . GLN A 1 134 ? -19.300 -4.568 -13.460 1.00 34.06 134 GLN A C 1
ATOM 1064 O O . GLN A 1 134 ? -18.938 -5.244 -12.469 1.00 34.06 134 GLN A O 1
#

pLDDT: mean 85.89, std 15.03, range [34.06, 96.69]

Secondary structure (DSSP, 8-state):
-EEEEE-SS-EEEEEHHHHHHIIIIIS---TTS---SEEE--HHHHHHHHTPPSBTTB-HHHHHHHHHHHHTPPTT-EEEEE------TTSHHHHHHHHHHHHHSSSS---HHHHHHHHHH--S----------

Foldseek 3Di:
DKKWKFFLADIDMADFQRVVCLQPQQADADPVRHDDQKGFDDPVSLVSLVPDDDDSRDDPVNSVRSNVRNVPDDGRQMMGMDPDDPPDCPDPVVVLRSQLSLLCRVPPVDDSVRSNVVSVVDDDDPPSPNVPDD

Sequence (134 aa):
MRLSVFTNTKLFTLEGGAKDIFMNLVLTPDENNQVMPVQHFDAKMLQRAKNLTLGNGVDEMIKNEIIEAFEELNEGDRFLMNKAFITDIKGAEAGYYWRIVALLNDGSNRTPNEAQAVARIGEREFNIKLRDAQ

Radius of gyration: 14.62 Å; chains: 1; bounding box: 34×30×38 Å